Protein AF-A0A7L3M7B0-F1 (afdb_monomer_lite)

Sequence (69 aa):
QVFVKCHFDYNPYNDNLIPCKEAGLKFSKGEILQIASHVKEGGSAGLIPSQFLEEKRKAFVRRDWDNSG

Radius of gyration: 15.3 Å; chains: 1; bounding box: 26×22×57 Å

pLDDT: mean 74.12, std 14.9, range [39.31, 92.56]

Organism: NCBI:txid2585811

Structure (mmCIF, N/CA/C/O backbone):
data_AF-A0A7L3M7B0-F1
#
_entry.id   AF-A0A7L3M7B0-F1
#
loop_
_atom_site.group_PDB
_atom_site.id
_atom_site.type_symbol
_atom_site.label_atom_id
_atom_site.label_alt_id
_atom_site.label_comp_id
_atom_site.label_asym_id
_atom_site.label_entity_id
_atom_site.label_seq_id
_atom_site.pdbx_PDB_ins_code
_atom_site.Cartn_x
_atom_site.Cartn_y
_atom_site.Cartn_z
_atom_site.occupancy
_atom_site.B_iso_or_equiv
_atom_site.auth_seq_id
_atom_site.auth_comp_id
_atom_site.auth_asym_id
_atom_site.auth_atom_id
_atom_site.pdbx_PDB_model_num
ATOM 1 N N . GLN A 1 1 ? -8.465 13.652 11.745 1.00 76.19 1 GLN A N 1
ATOM 2 C 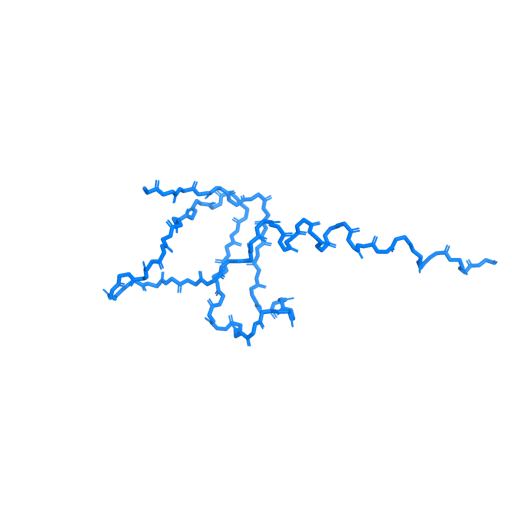CA . GLN A 1 1 ? -8.729 12.249 11.360 1.00 76.19 1 GLN A CA 1
ATOM 3 C C . GLN A 1 1 ? -8.870 12.248 9.847 1.00 76.19 1 GLN A C 1
ATOM 5 O O . GLN A 1 1 ? -9.628 13.071 9.353 1.00 76.19 1 GLN A O 1
ATOM 10 N N . VAL A 1 2 ? -8.073 11.462 9.122 1.00 85.88 2 VAL A N 1
ATOM 11 C CA . VAL A 1 2 ? -8.039 11.481 7.649 1.00 85.88 2 VAL A CA 1
ATOM 12 C C . VAL A 1 2 ? -8.440 10.102 7.145 1.00 85.88 2 VAL A C 1
ATOM 14 O O . VAL A 1 2 ? -7.961 9.101 7.673 1.00 85.88 2 VAL A O 1
ATOM 17 N N . PHE A 1 3 ? -9.312 10.059 6.142 1.00 88.44 3 PHE A N 1
ATOM 18 C CA . PHE A 1 3 ? -9.749 8.830 5.491 1.00 88.44 3 PHE A CA 1
ATOM 19 C C . PHE A 1 3 ? -9.477 8.940 4.000 1.00 88.44 3 PHE A C 1
ATOM 21 O O . PHE A 1 3 ? -9.692 9.997 3.406 1.00 88.44 3 PHE A O 1
ATOM 28 N N . VAL A 1 4 ? -9.007 7.856 3.403 1.00 88.00 4 VAL A N 1
ATOM 29 C CA . VAL A 1 4 ? -8.732 7.778 1.970 1.00 88.00 4 VAL A CA 1
ATOM 30 C C . VAL A 1 4 ? -9.526 6.635 1.367 1.00 88.00 4 VAL A C 1
ATOM 32 O O . VAL A 1 4 ? -9.736 5.610 2.010 1.00 88.00 4 VAL A O 1
ATOM 35 N N . LYS A 1 5 ? -9.971 6.818 0.126 1.00 90.75 5 LYS A N 1
ATOM 36 C CA . LYS A 1 5 ? -10.583 5.755 -0.664 1.00 90.75 5 LYS A CA 1
ATOM 37 C C . LYS A 1 5 ? -9.535 5.157 -1.586 1.00 90.75 5 LYS A C 1
ATOM 39 O O . LYS A 1 5 ? -8.895 5.879 -2.347 1.00 90.75 5 LYS A O 1
ATOM 44 N N . CYS A 1 6 ? -9.392 3.842 -1.556 1.00 89.50 6 CYS A N 1
ATOM 45 C CA . CYS A 1 6 ? -8.494 3.141 -2.457 1.00 89.50 6 CYS A CA 1
ATOM 46 C C . CYS A 1 6 ? -9.085 3.129 -3.869 1.00 89.50 6 CYS A C 1
ATOM 48 O O . CYS A 1 6 ? -10.225 2.713 -4.081 1.00 89.50 6 CYS A O 1
ATOM 50 N N . HIS A 1 7 ? -8.321 3.584 -4.860 1.00 86.88 7 HIS A N 1
ATOM 51 C CA . HIS A 1 7 ? -8.752 3.604 -6.265 1.00 86.88 7 HIS A CA 1
ATOM 52 C C . HIS A 1 7 ? -8.220 2.416 -7.083 1.00 86.88 7 HIS A C 1
ATOM 54 O O . HIS A 1 7 ? -8.588 2.260 -8.250 1.00 86.88 7 HIS A O 1
ATOM 60 N N . PHE A 1 8 ? -7.408 1.563 -6.460 1.00 85.56 8 PHE A N 1
ATOM 61 C CA . PHE A 1 8 ? -6.780 0.371 -7.024 1.00 85.56 8 PHE A CA 1
ATOM 62 C C . PHE A 1 8 ? -6.589 -0.684 -5.921 1.00 85.56 8 PHE A C 1
ATOM 64 O O . PHE A 1 8 ? -6.748 -0.378 -4.738 1.00 85.56 8 PHE A O 1
ATOM 71 N N . ASP A 1 9 ? -6.260 -1.909 -6.319 1.00 89.19 9 ASP A N 1
ATOM 72 C CA . ASP A 1 9 ? -5.942 -3.012 -5.411 1.00 89.19 9 ASP A CA 1
ATOM 73 C C . ASP A 1 9 ? -4.445 -3.033 -5.091 1.00 89.19 9 ASP A C 1
ATOM 75 O O . ASP A 1 9 ? -3.608 -2.898 -5.986 1.00 89.19 9 ASP A O 1
ATOM 79 N N . TYR A 1 10 ? -4.090 -3.256 -3.827 1.00 87.69 10 TYR A N 1
ATOM 80 C CA . TYR A 1 10 ? -2.701 -3.331 -3.387 1.00 87.69 10 TYR A CA 1
ATOM 81 C C . TYR A 1 10 ? -2.446 -4.604 -2.593 1.00 87.69 10 TYR A C 1
ATOM 83 O O . TYR A 1 10 ? -3.136 -4.896 -1.619 1.00 87.69 10 TYR A O 1
ATOM 91 N N . ASN A 1 11 ? -1.414 -5.347 -2.997 1.00 89.44 11 ASN A N 1
ATOM 92 C CA . ASN A 1 11 ? -0.910 -6.502 -2.269 1.00 89.44 11 ASN A CA 1
ATOM 93 C C . ASN A 1 11 ? 0.573 -6.282 -1.921 1.00 89.44 11 ASN A C 1
ATOM 95 O O . ASN A 1 11 ? 1.399 -6.295 -2.838 1.00 89.44 11 ASN A O 1
ATOM 99 N N . PRO A 1 12 ? 0.939 -6.139 -0.634 1.00 87.44 12 PRO A N 1
ATOM 100 C CA . PRO A 1 12 ? 2.322 -5.890 -0.232 1.00 87.44 12 PRO A CA 1
ATOM 101 C C . PRO A 1 12 ? 3.264 -7.043 -0.590 1.00 87.44 12 PRO A C 1
ATOM 103 O O . PRO A 1 12 ? 4.446 -6.816 -0.829 1.00 87.44 12 PRO A O 1
ATOM 106 N N . TYR A 1 13 ? 2.759 -8.275 -0.722 1.00 88.25 13 TYR A N 1
ATOM 107 C CA . TYR A 1 13 ? 3.584 -9.408 -1.150 1.00 88.25 13 TYR A CA 1
ATOM 108 C C . TYR A 1 13 ? 4.057 -9.300 -2.605 1.00 88.25 13 TYR A C 1
ATOM 110 O O . TYR A 1 13 ? 5.118 -9.839 -2.938 1.00 88.25 13 TYR A O 1
ATOM 118 N N . ASN A 1 14 ? 3.311 -8.555 -3.428 1.00 88.75 14 ASN A N 1
ATOM 119 C CA . ASN A 1 14 ? 3.637 -8.263 -4.823 1.00 88.75 14 ASN A CA 1
ATOM 120 C C . ASN A 1 14 ? 4.484 -6.986 -4.971 1.00 88.75 14 ASN A C 1
ATOM 122 O O . ASN A 1 14 ? 4.928 -6.675 -6.075 1.00 88.75 14 ASN A O 1
ATOM 126 N N . ASP A 1 15 ? 4.707 -6.237 -3.886 1.00 84.06 15 ASP A N 1
ATOM 127 C CA . ASP A 1 15 ? 5.545 -5.044 -3.890 1.00 84.06 15 ASP A CA 1
ATOM 128 C C . ASP A 1 15 ? 6.985 -5.423 -3.517 1.00 84.06 15 ASP A C 1
ATOM 130 O O . ASP A 1 15 ? 7.258 -5.881 -2.410 1.00 84.06 15 ASP A O 1
ATOM 134 N N . ASN A 1 16 ? 7.922 -5.255 -4.450 1.00 80.94 16 ASN A N 1
ATOM 135 C CA . ASN A 1 16 ? 9.338 -5.548 -4.212 1.00 80.94 16 ASN A CA 1
ATOM 136 C C . ASN A 1 16 ? 10.117 -4.364 -3.620 1.00 80.94 16 ASN A C 1
ATOM 138 O O . ASN A 1 16 ? 11.280 -4.540 -3.272 1.00 80.94 16 ASN A O 1
ATOM 142 N N . LEU A 1 17 ? 9.523 -3.167 -3.519 1.00 82.00 17 LEU A N 1
ATOM 143 C CA . LEU A 1 17 ? 10.189 -2.009 -2.902 1.00 82.00 17 LEU A CA 1
ATOM 144 C C . LEU A 1 17 ? 9.749 -1.780 -1.455 1.00 82.00 17 LEU A C 1
ATOM 146 O O . LEU A 1 17 ? 10.295 -0.894 -0.799 1.00 82.00 17 LEU A O 1
ATOM 150 N N . ILE A 1 18 ? 8.760 -2.525 -0.953 1.00 81.12 18 ILE A N 1
ATOM 151 C CA . ILE A 1 18 ? 8.419 -2.455 0.465 1.00 81.12 18 ILE A CA 1
ATOM 152 C C . ILE A 1 18 ? 9.553 -3.104 1.279 1.00 81.12 18 ILE A C 1
ATOM 154 O O . ILE A 1 18 ? 9.942 -4.235 0.985 1.00 81.12 18 ILE A O 1
ATOM 158 N N . PRO A 1 19 ? 10.095 -2.422 2.303 1.00 76.56 19 PRO A N 1
ATOM 159 C CA . PRO A 1 19 ? 11.206 -2.961 3.087 1.00 76.56 19 PRO A CA 1
ATOM 160 C C . PRO A 1 19 ? 10.802 -4.203 3.895 1.00 76.56 19 PRO A C 1
ATOM 16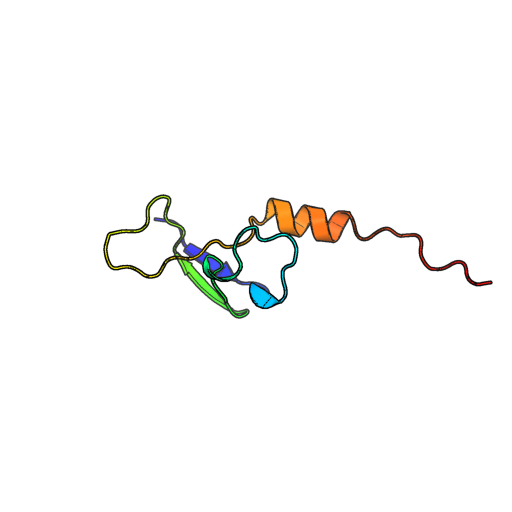2 O O . PR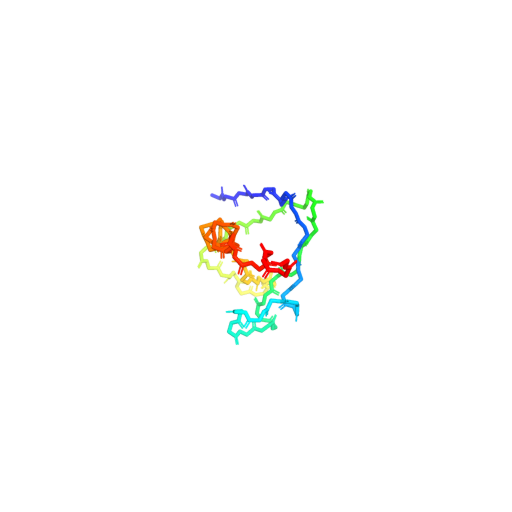O A 1 19 ? 11.585 -5.140 4.008 1.00 76.56 19 PRO A O 1
ATOM 165 N N . CYS A 1 20 ? 9.565 -4.235 4.406 1.00 82.25 20 CYS A N 1
ATOM 166 C CA . CYS A 1 20 ? 9.005 -5.355 5.160 1.00 82.25 20 CYS A CA 1
ATOM 167 C C . CYS A 1 20 ? 7.592 -5.654 4.649 1.00 82.25 20 CYS A C 1
ATOM 169 O O . CYS A 1 20 ? 6.661 -4.903 4.934 1.00 82.25 20 CYS A O 1
ATOM 171 N N . LYS A 1 21 ? 7.417 -6.752 3.903 1.00 82.94 21 LYS A N 1
ATOM 172 C CA . LYS A 1 21 ? 6.121 -7.135 3.303 1.00 82.94 21 LYS A CA 1
ATOM 173 C C . LYS A 1 21 ? 5.020 -7.326 4.348 1.00 82.94 21 LYS A C 1
ATOM 175 O O . LYS A 1 21 ? 3.881 -6.944 4.118 1.00 82.94 21 LYS A O 1
ATOM 180 N N . GLU A 1 22 ? 5.390 -7.857 5.507 1.00 83.81 22 GLU A N 1
ATOM 181 C CA . GLU A 1 22 ? 4.497 -8.118 6.643 1.00 83.81 22 GLU A CA 1
ATOM 182 C C . GLU A 1 22 ? 3.972 -6.835 7.289 1.00 83.81 22 GLU A C 1
ATOM 184 O O . GLU A 1 22 ? 2.890 -6.826 7.865 1.00 83.81 22 GLU A O 1
ATOM 189 N N . ALA A 1 23 ? 4.723 -5.738 7.163 1.00 83.19 23 ALA A N 1
ATOM 190 C CA . ALA A 1 23 ? 4.286 -4.435 7.633 1.00 83.19 23 ALA A CA 1
ATOM 191 C C . ALA A 1 23 ? 3.314 -3.768 6.654 1.00 83.19 23 ALA A C 1
ATOM 193 O O . ALA A 1 23 ? 2.765 -2.730 6.993 1.00 83.19 23 ALA A O 1
ATOM 194 N N . GLY A 1 24 ? 3.124 -4.297 5.442 1.00 86.19 24 GLY A N 1
ATOM 195 C CA . GLY A 1 24 ? 2.245 -3.703 4.443 1.00 86.19 24 GLY A CA 1
ATOM 196 C C . GLY A 1 24 ? 0.773 -4.029 4.683 1.00 86.19 24 GLY A C 1
ATOM 197 O O . GLY A 1 24 ? 0.418 -5.161 5.004 1.00 86.19 24 GLY A O 1
ATOM 198 N N . LEU A 1 25 ? -0.107 -3.049 4.476 1.00 88.44 25 LEU A N 1
ATOM 199 C CA . LEU A 1 25 ? -1.552 -3.265 4.541 1.00 88.44 25 LEU A CA 1
ATOM 200 C C . LEU A 1 25 ? -2.084 -3.627 3.155 1.00 88.44 25 LEU A C 1
ATOM 202 O O . LEU A 1 25 ? -2.072 -2.788 2.261 1.00 88.44 25 LEU A O 1
ATOM 206 N N . LYS A 1 26 ? -2.577 -4.855 2.972 1.00 88.94 26 LYS A N 1
ATOM 207 C CA . LYS A 1 26 ? -3.329 -5.229 1.766 1.00 88.94 26 LYS A CA 1
ATOM 208 C C . LYS A 1 26 ? -4.683 -4.516 1.770 1.00 88.94 26 LYS A C 1
ATOM 210 O O . LYS A 1 26 ? -5.369 -4.556 2.785 1.00 88.94 26 LYS A O 1
ATOM 215 N N . PHE A 1 27 ? -5.080 -3.943 0.638 1.00 90.50 27 PHE A N 1
ATOM 216 C CA . PHE A 1 27 ? -6.395 -3.321 0.465 1.00 90.50 27 PHE A CA 1
ATOM 217 C C . PHE A 1 27 ? -6.933 -3.553 -0.944 1.00 90.50 27 PHE A C 1
ATOM 219 O O . PHE A 1 27 ? -6.170 -3.813 -1.880 1.00 90.50 27 PHE A O 1
ATOM 226 N N . SER A 1 28 ? -8.249 -3.424 -1.097 1.00 92.56 28 SER A N 1
ATOM 227 C CA . SER A 1 28 ? -8.918 -3.544 -2.398 1.00 92.56 28 SER A CA 1
ATOM 228 C C . SER A 1 28 ? -9.434 -2.195 -2.899 1.00 92.56 28 SER A C 1
ATOM 230 O O . SER A 1 28 ? -9.672 -1.260 -2.128 1.00 92.56 28 SER A O 1
ATOM 232 N N . LYS A 1 29 ? -9.660 -2.083 -4.207 1.00 91.56 29 LYS A N 1
ATOM 233 C CA . LYS A 1 29 ? -10.294 -0.908 -4.806 1.00 91.56 29 LYS A CA 1
ATOM 234 C C . LYS A 1 29 ? -11.674 -0.675 -4.183 1.00 91.56 29 LYS A C 1
ATOM 236 O O . LYS A 1 29 ? -12.527 -1.554 -4.165 1.00 91.56 29 LYS A O 1
ATOM 241 N N . GLY A 1 30 ? -11.916 0.553 -3.739 1.00 91.5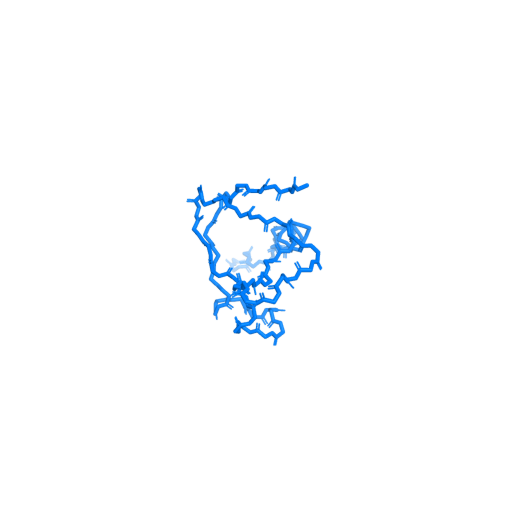6 30 GLY A N 1
ATOM 242 C CA . GLY A 1 30 ? -13.156 0.980 -3.094 1.00 91.56 30 GLY A CA 1
ATOM 243 C C . GLY A 1 30 ? -13.127 0.922 -1.567 1.00 91.56 30 GLY A C 1
ATOM 244 O O . GLY A 1 30 ? -14.012 1.516 -0.953 1.00 91.56 30 GLY A O 1
ATOM 245 N N . GLU A 1 31 ? -12.119 0.284 -0.971 1.00 92.38 31 GLU A N 1
ATOM 246 C CA . GLU A 1 31 ? -11.925 0.227 0.479 1.00 92.38 31 GLU A CA 1
ATOM 247 C C . GLU A 1 31 ? -11.601 1.617 1.048 1.00 92.38 31 GLU A C 1
ATOM 249 O O . GLU A 1 31 ? -10.951 2.435 0.388 1.00 92.38 31 GLU A O 1
ATOM 254 N N . ILE A 1 32 ? -12.090 1.908 2.256 1.00 90.44 32 ILE A N 1
ATOM 255 C CA . ILE A 1 32 ? -11.843 3.177 2.948 1.00 90.44 32 ILE A CA 1
ATOM 256 C C . ILE A 1 32 ? -10.846 2.927 4.073 1.00 90.44 32 ILE A C 1
ATOM 258 O O . ILE A 1 32 ? -11.154 2.218 5.028 1.00 90.44 32 ILE A O 1
ATOM 262 N N . LEU A 1 33 ? -9.665 3.533 3.972 1.00 89.38 33 LEU A N 1
ATOM 263 C CA . LEU A 1 33 ? -8.593 3.394 4.953 1.00 89.38 33 LEU A CA 1
ATOM 264 C C . LEU A 1 33 ? -8.493 4.641 5.823 1.00 89.38 33 LEU A C 1
ATOM 266 O O . LEU A 1 33 ? -8.596 5.768 5.337 1.00 89.38 33 LEU A O 1
ATOM 270 N N . GLN A 1 34 ? -8.245 4.441 7.114 1.00 87.38 34 GLN A N 1
ATOM 271 C CA . GLN A 1 34 ? -7.956 5.525 8.043 1.00 87.38 34 GLN A CA 1
ATOM 272 C C . GLN A 1 34 ? -6.450 5.791 8.087 1.00 87.38 34 GLN A C 1
ATOM 274 O O . GLN A 1 34 ? -5.666 4.910 8.429 1.00 87.38 34 GLN A O 1
ATOM 279 N N . ILE A 1 35 ? -6.045 7.028 7.804 1.00 84.31 35 ILE A N 1
ATOM 280 C CA . ILE A 1 35 ? -4.652 7.457 7.929 1.00 84.31 35 ILE A CA 1
ATOM 281 C C . ILE A 1 35 ? -4.409 7.937 9.360 1.00 84.31 35 ILE A C 1
ATOM 283 O O . ILE A 1 35 ? -5.027 8.902 9.828 1.00 84.31 35 ILE A O 1
ATOM 287 N N . ALA A 1 36 ? -3.488 7.266 10.049 1.00 79.31 36 ALA A N 1
ATOM 288 C CA . ALA A 1 36 ? -3.041 7.603 11.394 1.00 79.31 36 ALA A CA 1
ATOM 289 C C . ALA A 1 36 ? -1.511 7.731 11.423 1.00 79.31 36 ALA A C 1
ATOM 291 O O . ALA A 1 36 ? -0.808 6.942 10.800 1.00 79.31 36 ALA A O 1
ATOM 292 N N . SER A 1 37 ? -0.992 8.731 12.144 1.00 71.75 37 SER A N 1
ATOM 293 C CA . SER A 1 37 ? 0.456 8.915 12.342 1.00 71.75 37 SER A CA 1
ATOM 294 C C . SER A 1 37 ? 1.038 7.980 13.403 1.00 71.75 37 SER A C 1
ATOM 296 O O . SER A 1 37 ? 2.241 7.748 13.428 1.00 71.75 37 SER A O 1
ATOM 298 N N . HIS A 1 38 ? 0.185 7.457 14.280 1.00 67.94 38 HIS A N 1
ATOM 299 C CA . HIS A 1 38 ? 0.539 6.502 15.315 1.00 67.94 38 HIS A CA 1
ATOM 300 C C . HIS A 1 38 ? -0.477 5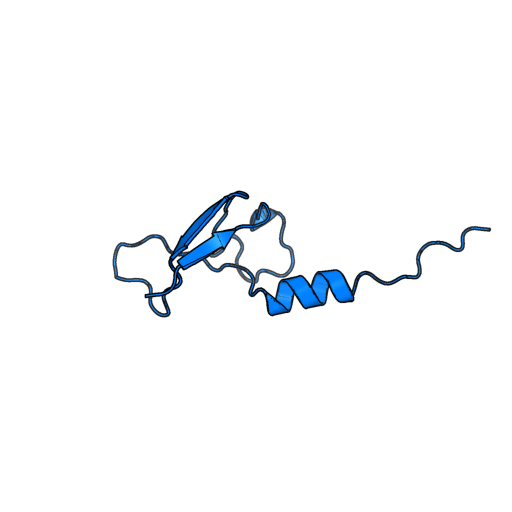.366 15.306 1.00 67.94 38 HIS A C 1
ATOM 302 O O . HIS A 1 38 ? -1.686 5.586 15.190 1.00 67.94 38 HIS A O 1
ATOM 308 N N . VAL A 1 39 ? 0.026 4.147 15.447 1.00 65.25 39 VAL A N 1
ATOM 309 C CA . VAL A 1 39 ? -0.804 2.973 15.695 1.00 65.25 39 VAL A CA 1
ATOM 310 C C . VAL A 1 39 ? -1.172 3.015 17.171 1.00 65.25 39 VAL A C 1
ATOM 312 O O . VAL A 1 39 ? -0.288 3.087 18.022 1.00 65.25 39 VAL A O 1
ATOM 315 N N . LYS A 1 40 ? -2.465 3.034 17.498 1.00 57.72 40 LYS A N 1
ATOM 316 C CA . LYS A 1 40 ? -2.877 2.844 18.893 1.00 57.72 40 LYS A CA 1
ATOM 317 C C . LYS A 1 40 ? -2.569 1.402 19.295 1.00 57.72 40 LYS A C 1
ATOM 319 O O . LYS A 1 40 ? -2.832 0.489 18.514 1.00 57.72 40 LYS A O 1
ATOM 324 N N . GLU A 1 41 ? -2.027 1.214 20.495 1.00 52.25 41 GLU A N 1
ATOM 325 C CA . GLU A 1 41 ? -1.760 -0.105 21.079 1.00 52.25 41 GLU A CA 1
ATOM 326 C C . GLU A 1 41 ? -3.003 -1.005 20.943 1.00 52.25 41 GLU A C 1
ATOM 328 O O . GLU A 1 41 ? -4.084 -0.656 21.418 1.00 52.25 41 GLU A O 1
ATOM 333 N N . GLY A 1 42 ? -2.865 -2.119 20.214 1.00 55.62 42 GLY A N 1
ATOM 334 C CA . GLY A 1 42 ? -3.947 -3.077 19.943 1.00 55.62 42 GLY A CA 1
ATOM 335 C C . GLY A 1 42 ? -4.656 -2.949 18.585 1.00 55.62 42 GLY A C 1
ATOM 336 O O . GLY A 1 42 ? -5.492 -3.793 18.270 1.00 55.62 42 GLY A O 1
ATOM 337 N N . GLY A 1 43 ? -4.336 -1.947 17.758 1.00 60.75 43 GLY A N 1
ATOM 338 C CA . GLY A 1 43 ? -4.832 -1.845 16.379 1.00 60.75 43 GLY A CA 1
ATOM 339 C C . GLY A 1 43 ? -3.897 -2.508 15.362 1.00 60.75 43 GLY A C 1
ATOM 340 O O . GLY A 1 43 ? -2.683 -2.331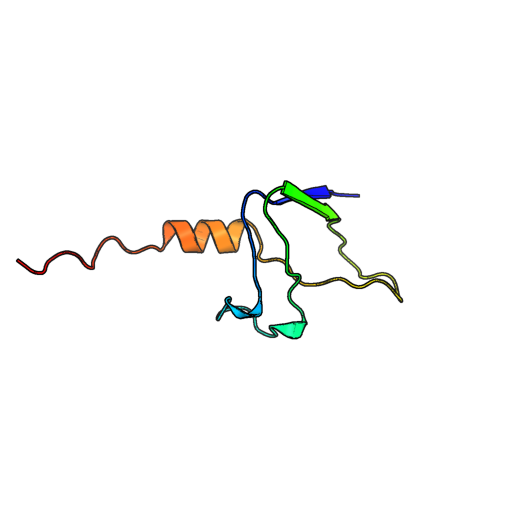 15.432 1.00 60.75 43 GLY A O 1
ATOM 341 N N . SER A 1 44 ? -4.444 -3.235 14.381 1.00 65.50 44 SER A N 1
ATOM 342 C CA . SER A 1 44 ? -3.670 -3.641 13.200 1.00 65.50 44 SER A CA 1
ATOM 343 C C . SER A 1 44 ? -3.560 -2.442 12.261 1.00 65.50 44 SER A C 1
ATOM 345 O O . SER A 1 44 ? -4.564 -1.947 11.752 1.00 65.50 44 SER A O 1
ATOM 347 N N . ALA A 1 45 ? -2.345 -1.941 12.070 1.00 75.38 45 ALA A N 1
ATOM 348 C CA . ALA A 1 45 ? -2.041 -0.919 11.084 1.00 75.38 45 ALA A CA 1
ATOM 349 C C . ALA A 1 45 ? -0.880 -1.410 10.229 1.00 75.38 45 ALA A C 1
ATOM 351 O O . ALA A 1 45 ? 0.084 -1.969 10.750 1.00 75.38 45 ALA A O 1
ATOM 352 N N . GLY A 1 46 ? -0.979 -1.187 8.924 1.00 79.88 46 GLY A N 1
ATOM 353 C CA . GLY A 1 46 ? 0.091 -1.489 7.989 1.00 79.88 46 GLY A CA 1
ATOM 354 C C . GLY A 1 46 ? 0.446 -0.271 7.150 1.00 79.88 46 GLY A C 1
ATOM 355 O O . GLY A 1 46 ? -0.340 0.663 6.981 1.00 79.88 46 GLY A O 1
ATOM 356 N N . LEU A 1 47 ? 1.663 -0.286 6.634 1.00 78.88 47 LEU A N 1
ATOM 357 C CA . LEU A 1 47 ? 2.191 0.683 5.701 1.00 78.88 47 LEU A CA 1
ATOM 358 C C . LEU A 1 47 ? 1.429 0.563 4.381 1.00 78.88 47 LEU A C 1
ATOM 360 O O . LEU A 1 47 ? 1.314 -0.522 3.806 1.00 78.88 47 LEU A O 1
ATOM 364 N N . ILE A 1 48 ? 0.936 1.695 3.894 1.00 76.56 48 ILE A N 1
ATOM 365 C CA . ILE A 1 48 ? 0.453 1.835 2.523 1.00 76.56 48 ILE A CA 1
ATOM 366 C C . ILE A 1 48 ? 1.497 2.615 1.719 1.00 76.56 48 ILE A C 1
ATOM 368 O O . ILE A 1 48 ? 2.128 3.529 2.264 1.00 76.56 48 ILE A O 1
ATOM 372 N N . PRO A 1 49 ? 1.718 2.282 0.438 1.00 69.69 49 PRO A N 1
ATOM 373 C CA . PRO A 1 49 ? 2.568 3.091 -0.420 1.00 69.69 49 PRO A CA 1
ATOM 374 C C . PRO A 1 49 ? 1.993 4.508 -0.496 1.00 69.69 49 PRO A C 1
ATOM 376 O O . PRO A 1 49 ? 0.784 4.697 -0.633 1.00 69.69 49 PRO A O 1
ATOM 379 N N . SER A 1 50 ? 2.854 5.519 -0.381 1.00 68.62 50 SER A N 1
ATOM 380 C CA . SER A 1 50 ? 2.404 6.898 -0.534 1.00 68.62 50 SER A CA 1
ATOM 381 C C . SER A 1 50 ? 1.980 7.149 -1.981 1.00 68.62 50 SER A C 1
ATOM 383 O O . SER A 1 50 ? 2.609 6.648 -2.918 1.00 68.62 50 SER A O 1
ATOM 385 N N . GLN A 1 51 ? 0.946 7.975 -2.163 1.00 65.62 51 GLN A N 1
ATOM 386 C CA . GLN A 1 51 ? 0.457 8.378 -3.483 1.00 65.62 51 GLN A CA 1
ATOM 387 C C . GLN A 1 51 ? 1.598 8.906 -4.369 1.00 65.62 51 GLN A C 1
ATOM 389 O O . GLN A 1 51 ? 1.695 8.546 -5.535 1.00 65.62 51 GLN A O 1
ATOM 394 N N . PHE A 1 52 ? 2.532 9.663 -3.788 1.00 62.72 52 PHE A N 1
ATOM 395 C CA . PHE A 1 52 ? 3.715 10.163 -4.489 1.00 62.72 52 PHE A CA 1
ATOM 396 C C . PHE A 1 52 ? 4.635 9.044 -5.009 1.00 62.72 52 PHE A C 1
ATOM 398 O O . PHE A 1 52 ? 5.150 9.128 -6.123 1.00 62.72 52 PHE A O 1
ATOM 405 N N . LEU A 1 53 ? 4.856 7.982 -4.225 1.00 62.94 53 LEU A N 1
ATOM 406 C CA . LEU A 1 53 ? 5.699 6.857 -4.636 1.00 62.94 53 LEU A CA 1
ATOM 407 C C . LEU A 1 53 ? 5.034 6.040 -5.754 1.00 62.94 53 LEU A C 1
ATOM 409 O O . LEU A 1 53 ? 5.714 5.570 -6.665 1.00 62.94 53 LEU A O 1
ATOM 413 N N . GLU A 1 54 ? 3.708 5.917 -5.724 1.00 63.78 54 GLU A N 1
ATOM 414 C CA . GLU A 1 54 ? 2.937 5.278 -6.789 1.00 63.78 54 GLU A CA 1
ATOM 415 C C . GLU A 1 54 ? 2.877 6.128 -8.070 1.00 63.78 54 GLU A C 1
ATOM 417 O O . GLU A 1 54 ? 3.093 5.607 -9.165 1.00 63.78 54 GLU A O 1
ATOM 422 N N . GLU A 1 55 ? 2.658 7.440 -7.953 1.00 64.81 55 GLU A N 1
ATOM 423 C CA . GLU A 1 55 ? 2.696 8.386 -9.074 1.00 64.81 55 GLU A CA 1
ATOM 424 C C . GLU A 1 55 ? 4.080 8.409 -9.727 1.00 64.81 55 GLU A C 1
ATOM 426 O O . GLU A 1 55 ? 4.186 8.353 -10.953 1.00 64.81 55 GLU A O 1
ATOM 431 N N . LYS A 1 56 ? 5.153 8.369 -8.926 1.00 65.00 56 LYS A N 1
ATOM 432 C CA . LYS A 1 56 ? 6.519 8.235 -9.439 1.00 65.00 56 LYS A CA 1
ATOM 433 C C . LYS A 1 56 ? 6.715 6.905 -10.171 1.00 65.00 56 LYS A C 1
ATOM 435 O O . LYS A 1 56 ? 7.302 6.906 -11.245 1.00 65.00 56 LYS A O 1
ATOM 440 N N . ARG A 1 57 ? 6.192 5.779 -9.671 1.00 61.81 57 ARG A N 1
ATOM 441 C CA . ARG A 1 57 ? 6.248 4.495 -10.403 1.00 61.81 57 ARG A CA 1
ATOM 442 C C . ARG A 1 57 ? 5.518 4.562 -11.745 1.00 61.81 57 ARG A C 1
ATOM 444 O O . ARG A 1 57 ? 6.075 4.110 -12.739 1.00 61.81 57 ARG A O 1
ATOM 451 N N . LYS A 1 58 ? 4.316 5.150 -11.793 1.00 59.69 58 LYS A N 1
ATOM 452 C CA . LYS A 1 58 ? 3.557 5.335 -13.045 1.00 59.69 58 LYS A CA 1
ATOM 453 C C . LYS A 1 58 ? 4.279 6.268 -14.023 1.00 59.69 58 LYS A C 1
ATOM 455 O O . LYS A 1 58 ? 4.261 6.011 -15.220 1.00 59.69 58 LYS A O 1
ATOM 460 N N . ALA A 1 59 ? 4.954 7.302 -13.523 1.00 59.34 59 ALA A N 1
ATOM 461 C CA . ALA A 1 59 ? 5.726 8.240 -14.339 1.00 59.34 59 ALA A CA 1
ATOM 462 C C . ALA A 1 59 ? 7.065 7.664 -14.841 1.00 59.34 59 ALA A C 1
ATOM 464 O O . ALA A 1 59 ? 7.544 8.068 -15.895 1.00 59.34 59 ALA A O 1
ATOM 465 N N . PHE A 1 60 ? 7.661 6.714 -14.112 1.00 52.69 60 PHE A N 1
ATOM 466 C CA . PHE A 1 60 ? 8.919 6.051 -14.480 1.00 52.69 60 PHE A CA 1
ATOM 467 C C . PHE A 1 60 ? 8.731 4.748 -15.274 1.00 52.69 60 PHE A C 1
ATOM 469 O O . PHE A 1 60 ? 9.710 4.031 -15.493 1.00 52.69 60 PHE A O 1
ATOM 476 N N . VAL A 1 61 ? 7.519 4.440 -15.761 1.00 53.75 61 VAL A N 1
ATOM 477 C CA . VAL A 1 61 ? 7.358 3.448 -16.835 1.00 53.75 61 VAL A CA 1
ATOM 478 C C . VAL A 1 61 ? 8.029 4.026 -18.078 1.00 53.75 61 VAL A C 1
ATOM 480 O O . VAL A 1 61 ? 7.461 4.820 -18.823 1.00 53.75 61 VAL A O 1
ATOM 483 N N . ARG A 1 62 ? 9.302 3.671 -18.235 1.00 47.69 62 ARG A N 1
ATOM 484 C CA . ARG A 1 62 ? 10.156 3.984 -19.372 1.00 47.69 62 ARG A CA 1
ATOM 485 C C . ARG A 1 62 ? 9.392 3.613 -20.651 1.00 47.69 62 ARG A C 1
ATOM 487 O O . ARG A 1 62 ? 9.189 2.435 -20.928 1.00 47.69 62 ARG A O 1
ATOM 494 N N . ARG A 1 63 ? 8.978 4.611 -21.439 1.00 52.41 63 ARG A N 1
ATOM 495 C CA . ARG A 1 63 ? 9.015 4.458 -22.901 1.00 52.41 63 ARG A CA 1
ATOM 496 C C . ARG A 1 63 ? 10.466 4.096 -23.190 1.00 52.41 63 ARG A C 1
ATOM 498 O O . ARG A 1 63 ? 11.286 4.940 -22.881 1.00 52.41 63 ARG A O 1
ATOM 505 N N . ASP A 1 64 ? 10.761 2.839 -23.524 1.00 50.78 64 ASP A N 1
ATOM 506 C CA . ASP A 1 64 ? 11.952 2.352 -24.259 1.00 50.78 64 ASP A CA 1
ATOM 507 C C . ASP A 1 64 ? 12.117 0.822 -24.066 1.00 50.78 64 ASP A C 1
ATOM 509 O O . ASP A 1 64 ? 13.154 0.338 -23.614 1.00 50.78 64 ASP A O 1
ATOM 513 N N . TRP A 1 65 ? 11.087 0.030 -24.385 1.00 52.69 65 TRP A N 1
ATOM 514 C CA . TRP A 1 65 ? 11.280 -1.381 -24.766 1.00 52.69 65 TRP A CA 1
ATOM 515 C C . TRP A 1 65 ? 10.345 -1.748 -25.921 1.00 52.69 65 TRP A C 1
ATOM 517 O O . TRP A 1 65 ? 9.631 -2.739 -25.883 1.00 52.69 65 TRP A O 1
ATOM 527 N N . ASP A 1 66 ? 10.313 -0.903 -26.946 1.00 49.53 66 ASP A N 1
ATOM 528 C CA . ASP A 1 66 ? 9.750 -1.278 -28.241 1.00 49.53 66 ASP A CA 1
ATOM 529 C C . ASP A 1 66 ? 10.631 -0.650 -29.325 1.00 49.53 66 ASP A C 1
ATOM 531 O O . ASP A 1 66 ? 10.381 0.439 -29.827 1.00 49.53 66 ASP A O 1
ATOM 535 N N . ASN A 1 67 ? 11.774 -1.289 -29.567 1.00 43.28 67 ASN A N 1
ATOM 536 C CA . ASN A 1 67 ? 12.435 -1.220 -30.866 1.00 43.28 67 ASN A CA 1
ATOM 537 C C . ASN A 1 67 ? 13.105 -2.570 -31.140 1.00 43.28 67 ASN A C 1
ATOM 539 O O . ASN A 1 67 ? 14.324 -2.697 -31.238 1.00 43.28 67 ASN A O 1
ATOM 543 N N . SER A 1 68 ? 12.278 -3.612 -31.167 1.00 48.78 68 SER A N 1
ATOM 544 C CA . SER A 1 68 ? 12.537 -4.782 -31.995 1.00 48.78 68 SER A CA 1
ATOM 545 C C . SER A 1 68 ? 11.878 -4.514 -33.346 1.00 48.78 68 SER A C 1
ATOM 547 O O . SER A 1 68 ? 10.667 -4.685 -33.483 1.00 48.78 68 SER A O 1
ATOM 549 N N . GLY A 1 69 ? 12.684 -4.048 -34.298 1.00 39.31 69 GLY A N 1
ATOM 550 C CA . GLY A 1 69 ? 12.335 -3.797 -35.694 1.00 39.31 69 GLY A CA 1
ATOM 551 C C . GLY A 1 69 ? 13.595 -3.508 -36.486 1.00 39.31 69 GLY A C 1
ATOM 552 O O . GLY A 1 69 ? 14.131 -2.394 -36.310 1.00 39.31 69 GLY A O 1
#

Foldseek 3Di:
DDKDAAQAWDQLVPDPPPPDSVQADGDGHGDIDDDDPDDDPPDNHHDDDDPVNVVVVVVPPDPDDPDPD

InterPro domains:
  IPR001452 SH3 domain [PF07653] (3-55)
  IPR036028 SH3-like domain superfamily [SSF50044] (2-66)
  IPR050716 Membrane-associated guanylate kinase [PTHR23122] (2-66)

Secondary structure (DSSP, 8-state):
-EEEE-SS-B-GGG-SS-S-GGGB--B-TT-EEEE-SSPPTT----B---HHHHHHHHHT--S-S----